Protein AF-F4QDK4-F1 (afdb_monomer_lite)

Organism: Cavenderia fasciculata (NCBI:txid261658)

pLDDT: mean 79.81, std 13.5, range [48.03, 94.31]

Foldseek 3Di:
DDDPVVVVVVVVVVVVCVVVVCPPLNVLVPVQPDPDPPHHDPVSVVVNVVVVVD

Structure (mmCIF, N/CA/C/O backbone):
data_AF-F4QDK4-F1
#
_entry.id   AF-F4QDK4-F1
#
loop_
_atom_site.group_PDB
_atom_site.id
_atom_site.type_symbol
_atom_site.label_atom_id
_atom_site.label_alt_id
_atom_site.label_comp_id
_atom_site.label_asym_id
_atom_site.label_entity_id
_atom_site.label_seq_id
_atom_site.pdbx_PDB_ins_code
_atom_site.Cartn_x
_atom_site.Cartn_y
_atom_site.Cartn_z
_atom_site.occupancy
_atom_site.B_iso_or_equiv
_atom_site.auth_seq_id
_atom_site.auth_comp_id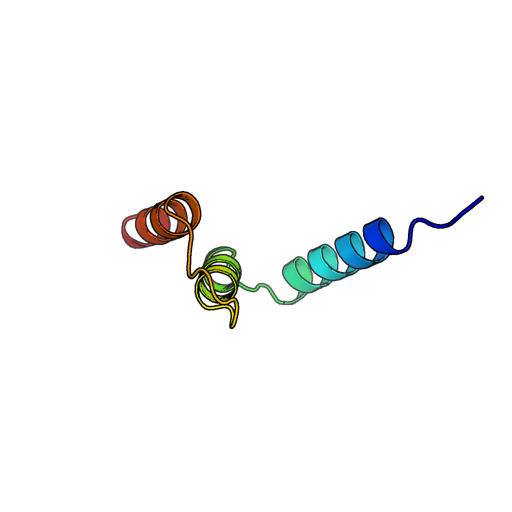
_atom_site.auth_asym_id
_atom_site.auth_atom_id
_atom_site.pdbx_PDB_model_num
ATOM 1 N N . MET A 1 1 ? -4.375 -14.369 -36.364 1.00 48.03 1 MET A N 1
ATOM 2 C CA . MET A 1 1 ? -5.084 -14.033 -35.112 1.00 48.03 1 MET A CA 1
ATOM 3 C C . MET A 1 1 ? -4.078 -14.115 -33.978 1.00 48.03 1 MET A C 1
ATOM 5 O O . MET A 1 1 ? -3.701 -15.210 -33.585 1.00 48.03 1 MET A O 1
ATOM 9 N N . SER A 1 2 ? -3.543 -12.974 -33.546 1.00 63.12 2 SER A N 1
ATOM 10 C CA . SER A 1 2 ? -2.539 -12.913 -32.481 1.00 63.12 2 SER A CA 1
ATOM 11 C C . SER A 1 2 ? -3.259 -13.071 -31.150 1.00 63.12 2 SER A C 1
ATOM 13 O O . SER A 1 2 ? -4.056 -12.211 -30.778 1.00 63.12 2 SER A O 1
ATOM 15 N N . ILE A 1 3 ? -3.026 -14.174 -30.445 1.00 69.38 3 ILE A N 1
ATOM 16 C CA . ILE A 1 3 ? -3.526 -14.310 -29.078 1.00 69.38 3 ILE A CA 1
ATOM 17 C C . ILE A 1 3 ? -2.805 -13.248 -28.246 1.00 69.38 3 ILE A C 1
ATOM 19 O O . ILE A 1 3 ? -1.577 -13.235 -28.167 1.00 69.38 3 ILE A O 1
ATOM 23 N N . ASN A 1 4 ? -3.572 -12.326 -27.668 1.00 79.31 4 ASN A N 1
ATOM 24 C CA . ASN A 1 4 ? -3.044 -11.274 -26.815 1.00 79.31 4 ASN A CA 1
ATOM 25 C C . ASN A 1 4 ? -2.583 -11.905 -25.489 1.00 79.31 4 ASN A C 1
ATOM 27 O O . ASN A 1 4 ? -3.376 -12.141 -24.578 1.00 79.31 4 ASN A O 1
ATOM 31 N N . ILE A 1 5 ? -1.295 -12.246 -25.419 1.00 83.38 5 ILE A N 1
ATOM 32 C CA . ILE A 1 5 ? -0.662 -12.908 -24.270 1.00 83.38 5 ILE A CA 1
ATOM 33 C C . ILE A 1 5 ? -0.836 -12.097 -22.975 1.00 83.38 5 ILE A C 1
ATOM 35 O O . ILE A 1 5 ? -0.938 -12.691 -21.902 1.00 83.38 5 ILE A O 1
ATOM 39 N N . ASP A 1 6 ? -0.935 -10.770 -23.053 1.00 82.12 6 ASP A N 1
ATOM 40 C CA . ASP A 1 6 ? -1.110 -9.905 -21.880 1.00 82.12 6 ASP A CA 1
ATOM 41 C C . ASP A 1 6 ? -2.534 -9.970 -21.320 1.00 82.12 6 ASP A C 1
ATOM 43 O O . ASP A 1 6 ? -2.729 -10.041 -20.102 1.00 82.12 6 ASP A O 1
ATOM 47 N N . ALA A 1 7 ? -3.535 -10.058 -22.196 1.00 78.00 7 ALA A N 1
ATOM 48 C CA . ALA A 1 7 ? -4.912 -10.332 -21.814 1.00 78.00 7 ALA A CA 1
ATOM 49 C C . ALA A 1 7 ? -5.023 -11.718 -21.163 1.00 78.00 7 ALA A C 1
ATOM 51 O O . ALA A 1 7 ? -5.628 -11.848 -20.099 1.00 78.00 7 ALA A O 1
ATOM 52 N N . VAL A 1 8 ? -4.367 -12.736 -21.732 1.00 83.56 8 VAL A N 1
ATOM 53 C CA . VAL A 1 8 ? -4.340 -14.095 -21.164 1.00 83.56 8 VAL A CA 1
ATOM 54 C C . VAL A 1 8 ? -3.675 -14.110 -19.783 1.00 83.56 8 VAL A C 1
ATOM 56 O O . VAL A 1 8 ? -4.239 -14.660 -18.838 1.00 83.56 8 VAL A O 1
ATOM 59 N N . LYS A 1 9 ? -2.524 -13.448 -19.614 1.00 78.94 9 LYS A N 1
ATOM 60 C CA . LYS A 1 9 ? -1.855 -13.305 -18.306 1.00 78.94 9 LYS A CA 1
ATOM 61 C C . LYS A 1 9 ? -2.744 -12.599 -17.283 1.00 78.94 9 LYS A C 1
ATOM 63 O O . LYS A 1 9 ? -2.820 -13.033 -16.134 1.00 78.94 9 LYS A O 1
ATOM 68 N N . THR A 1 10 ? -3.444 -11.547 -17.702 1.00 77.88 10 THR A N 1
ATOM 69 C CA . THR A 1 10 ? -4.371 -10.794 -16.845 1.00 77.88 10 THR A CA 1
ATOM 70 C C . THR A 1 10 ? -5.544 -11.663 -16.394 1.00 77.88 10 THR A C 1
ATOM 72 O O . THR A 1 10 ? -5.896 -11.654 -15.214 1.00 77.88 10 THR A O 1
ATOM 75 N N . TYR A 1 11 ? -6.118 -12.458 -17.301 1.00 76.94 11 TYR A N 1
ATOM 76 C CA . TYR A 1 11 ? -7.198 -13.396 -16.986 1.00 76.94 11 TYR A CA 1
ATOM 77 C C . TYR A 1 11 ? -6.748 -14.506 -16.034 1.00 76.94 11 TYR A C 1
ATOM 79 O O . TYR A 1 11 ? -7.454 -14.808 -15.075 1.00 76.94 11 TYR A O 1
ATOM 87 N N 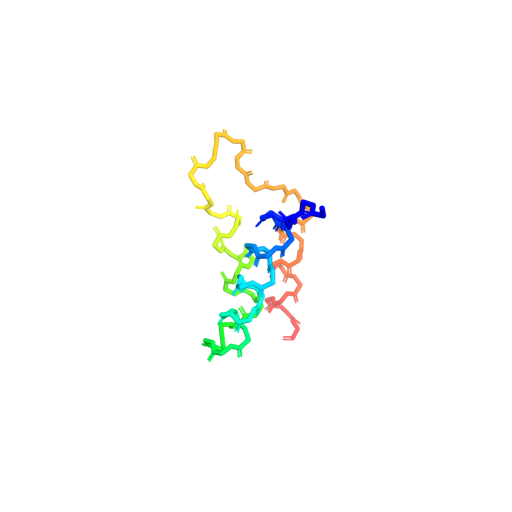. ILE A 1 12 ? -5.551 -15.063 -16.240 1.00 77.06 12 ILE A N 1
ATOM 88 C CA . ILE A 1 12 ? -4.984 -16.078 -15.342 1.00 77.06 12 ILE A CA 1
ATOM 89 C C . ILE A 1 12 ? -4.727 -15.493 -13.946 1.00 77.06 12 ILE A C 1
ATOM 91 O O . ILE A 1 12 ? -5.028 -16.154 -12.954 1.00 77.06 12 ILE A O 1
ATOM 95 N N . LYS A 1 13 ? -4.213 -14.258 -13.846 1.00 70.44 13 LYS A N 1
ATOM 96 C CA . LYS A 1 13 ? -4.004 -13.578 -12.555 1.00 70.44 13 LYS A CA 1
ATOM 97 C C . LYS A 1 13 ? -5.332 -13.391 -11.815 1.00 70.44 13 LYS A C 1
ATOM 99 O O . LYS A 1 13 ? -5.451 -13.819 -10.675 1.00 70.44 13 LYS A O 1
ATOM 104 N N . LYS A 1 14 ? -6.353 -12.861 -12.499 1.00 63.12 14 LYS A N 1
ATOM 105 C CA . LYS A 1 14 ? -7.701 -12.685 -11.930 1.00 63.12 14 LYS A CA 1
ATOM 106 C C . LYS A 1 14 ? -8.340 -14.009 -11.496 1.00 63.12 14 LYS A C 1
ATOM 108 O O . LYS A 1 14 ? -8.972 -14.058 -10.449 1.00 63.12 14 LYS A O 1
ATOM 113 N N . GLY A 1 15 ? -8.159 -15.078 -12.275 1.00 65.06 15 GLY A N 1
ATOM 114 C CA . GLY A 1 15 ? -8.671 -16.408 -11.938 1.00 65.06 15 GLY A CA 1
ATOM 115 C C . GLY A 1 15 ? -7.991 -17.017 -10.710 1.00 65.06 15 GLY A C 1
ATOM 116 O O . GLY A 1 15 ? -8.664 -17.593 -9.862 1.00 65.06 15 GLY A O 1
ATOM 117 N N . LYS A 1 16 ? -6.671 -16.846 -10.569 1.00 57.47 16 LYS A N 1
ATOM 118 C CA . LYS A 1 16 ? -5.936 -17.281 -9.370 1.00 57.47 16 LYS A CA 1
ATOM 119 C C . LYS A 1 16 ? -6.342 -16.492 -8.127 1.00 57.47 16 LYS A C 1
ATOM 121 O O . LYS A 1 16 ? -6.544 -17.111 -7.089 1.00 57.47 16 LYS A O 1
ATOM 126 N N . ASP A 1 17 ? -6.518 -15.175 -8.246 1.00 54.22 17 ASP A N 1
ATOM 127 C CA . ASP A 1 17 ? -6.973 -14.311 -7.145 1.00 54.22 17 ASP A CA 1
ATOM 128 C C . ASP A 1 17 ? -8.361 -14.750 -6.624 1.00 54.22 17 ASP A C 1
ATOM 130 O O . ASP A 1 17 ? -8.586 -14.782 -5.417 1.00 54.22 17 ASP A O 1
ATOM 134 N N . ALA A 1 18 ? -9.269 -15.164 -7.519 1.00 58.81 18 ALA A N 1
ATOM 135 C CA . ALA A 1 18 ? -10.597 -15.666 -7.152 1.00 58.81 18 ALA A CA 1
ATOM 136 C C . ALA A 1 18 ? -10.570 -17.058 -6.485 1.00 58.81 18 ALA A C 1
ATOM 138 O O . ALA A 1 18 ? -11.390 -17.337 -5.615 1.00 58.81 18 ALA A O 1
ATOM 139 N N . VAL A 1 19 ? -9.634 -17.933 -6.878 1.00 52.81 19 VAL A N 1
ATOM 140 C CA . VAL A 1 19 ? -9.483 -19.291 -6.312 1.00 52.81 19 VAL A CA 1
ATOM 141 C C . VAL A 1 19 ? -8.762 -19.273 -4.965 1.00 52.81 19 VAL A C 1
ATOM 143 O O . VAL A 1 19 ? -9.067 -20.082 -4.094 1.00 52.81 19 VAL A O 1
ATOM 146 N N . LEU A 1 20 ? -7.811 -18.355 -4.777 1.00 58.06 20 LEU A N 1
ATOM 147 C CA . LEU A 1 20 ? -7.032 -18.248 -3.542 1.00 58.06 20 LEU A CA 1
ATOM 148 C C . LEU A 1 20 ? -7.823 -17.642 -2.376 1.00 58.06 20 LEU A C 1
ATOM 150 O O . LEU A 1 20 ? -7.328 -17.666 -1.253 1.00 58.06 20 LEU A O 1
ATOM 154 N N . ASN A 1 21 ? -9.022 -17.102 -2.630 1.00 55.62 21 ASN A N 1
ATOM 155 C CA . ASN A 1 21 ? -9.812 -16.343 -1.658 1.00 55.62 21 ASN A CA 1
ATOM 156 C C . ASN A 1 21 ? -8.965 -15.279 -0.934 1.00 55.62 21 ASN A C 1
ATOM 158 O O . ASN A 1 21 ? -9.224 -14.958 0.223 1.00 55.62 21 ASN A O 1
ATOM 162 N N . THR A 1 22 ? -7.920 -14.774 -1.606 1.00 53.66 22 THR A N 1
ATOM 163 C CA . THR A 1 22 ? -7.054 -13.718 -1.091 1.00 53.66 22 THR A CA 1
ATOM 164 C C . THR A 1 22 ? -7.941 -12.491 -0.938 1.00 53.66 22 THR A C 1
ATOM 166 O O . THR A 1 22 ? -8.435 -11.989 -1.955 1.00 53.66 22 THR A O 1
ATOM 169 N N . PRO A 1 23 ? -8.188 -12.020 0.296 1.00 75.62 23 PRO A N 1
ATOM 170 C CA . PRO A 1 23 ? -8.987 -10.834 0.531 1.00 75.62 23 PRO A CA 1
ATOM 171 C C . PRO A 1 23 ? -8.481 -9.706 -0.362 1.00 75.62 23 PRO A C 1
ATOM 173 O O . PRO A 1 23 ? -7.273 -9.500 -0.482 1.00 75.62 23 PRO A O 1
ATOM 176 N N . GLU A 1 24 ? -9.386 -8.965 -1.001 1.00 81.94 24 GLU A N 1
ATOM 177 C CA . GLU A 1 24 ? -9.018 -7.869 -1.908 1.00 81.94 24 GLU A CA 1
ATOM 178 C C . GLU A 1 24 ? -7.991 -6.919 -1.261 1.00 81.94 24 GLU A C 1
ATOM 180 O O . GLU A 1 24 ? -7.072 -6.431 -1.923 1.00 81.94 24 GLU A O 1
ATOM 185 N N . ILE A 1 25 ? -8.100 -6.738 0.060 1.00 86.31 25 ILE A N 1
ATOM 186 C CA . ILE A 1 25 ? -7.175 -5.960 0.878 1.00 86.31 25 ILE A CA 1
ATOM 187 C C . ILE A 1 25 ? -5.743 -6.519 0.897 1.00 86.31 25 ILE A C 1
ATOM 189 O O . ILE A 1 25 ? -4.802 -5.738 0.782 1.00 86.31 25 ILE A O 1
ATOM 193 N N . GLU A 1 26 ? -5.538 -7.837 0.947 1.00 87.69 26 GLU A N 1
ATOM 194 C CA . GLU A 1 26 ? -4.197 -8.440 0.909 1.00 87.69 26 GLU A CA 1
ATOM 195 C C . GLU A 1 26 ? -3.498 -8.156 -0.421 1.00 87.69 26 GLU A C 1
ATOM 197 O O . GLU A 1 26 ? -2.302 -7.855 -0.451 1.00 87.69 26 GLU A O 1
ATOM 202 N N . ARG A 1 27 ? -4.245 -8.172 -1.532 1.00 87.75 27 ARG A N 1
ATOM 203 C CA . ARG A 1 27 ? -3.692 -7.803 -2.839 1.00 87.75 27 ARG A CA 1
ATOM 204 C C . ARG A 1 27 ? -3.288 -6.330 -2.875 1.00 87.75 27 ARG A C 1
ATOM 206 O O . ARG A 1 27 ? -2.206 -6.015 -3.360 1.00 87.75 27 ARG A O 1
ATOM 213 N N . LYS A 1 28 ? -4.121 -5.440 -2.324 1.00 89.44 28 LYS A N 1
ATOM 214 C CA . LYS A 1 28 ? -3.814 -4.002 -2.245 1.00 89.44 28 LYS A CA 1
ATOM 215 C C . LYS A 1 28 ? -2.582 -3.728 -1.389 1.00 89.44 28 LYS A C 1
ATOM 217 O O . LYS A 1 28 ? -1.727 -2.954 -1.804 1.00 89.44 28 LYS A O 1
ATOM 222 N N . VAL A 1 29 ? -2.455 -4.396 -0.241 1.00 91.62 29 VAL A N 1
ATOM 223 C CA . VAL A 1 29 ? -1.272 -4.289 0.627 1.00 91.62 29 VAL A CA 1
ATOM 224 C C . VAL A 1 29 ? -0.025 -4.806 -0.090 1.00 91.62 29 VAL A C 1
ATOM 226 O O . VAL A 1 29 ? 1.015 -4.152 -0.050 1.00 91.62 29 VAL A O 1
ATOM 229 N N . LYS A 1 30 ? -0.121 -5.932 -0.803 1.00 91.06 30 LYS A N 1
ATOM 230 C CA . LYS A 1 30 ? 0.996 -6.479 -1.585 1.00 91.06 30 LYS A CA 1
ATOM 231 C C . LYS A 1 30 ? 1.447 -5.537 -2.703 1.00 91.06 30 LYS A C 1
ATOM 233 O O . LYS A 1 30 ? 2.644 -5.356 -2.893 1.00 91.06 30 LYS A O 1
ATOM 238 N N . ASP A 1 31 ? 0.505 -4.921 -3.413 1.00 90.25 31 ASP A N 1
ATOM 239 C CA . ASP A 1 31 ? 0.815 -3.954 -4.470 1.00 90.25 31 ASP A CA 1
ATOM 240 C C . ASP A 1 31 ? 1.383 -2.641 -3.891 1.00 90.25 31 ASP A C 1
ATOM 242 O O . ASP A 1 31 ? 2.268 -2.039 -4.490 1.00 90.25 31 ASP A O 1
ATOM 246 N N . ALA A 1 32 ? 0.923 -2.205 -2.712 1.00 91.62 32 ALA A N 1
ATOM 247 C CA . ALA A 1 32 ? 1.439 -1.022 -2.013 1.00 91.62 32 ALA A CA 1
ATOM 248 C C . ALA A 1 32 ? 2.826 -1.238 -1.370 1.00 91.62 32 ALA A C 1
ATOM 250 O O . ALA A 1 32 ? 3.531 -0.272 -1.082 1.00 91.62 32 ALA A O 1
ATOM 251 N N . THR A 1 33 ? 3.218 -2.494 -1.144 1.00 93.06 33 THR A N 1
ATOM 252 C CA . THR A 1 33 ? 4.514 -2.899 -0.566 1.00 93.06 33 THR A CA 1
ATOM 253 C C . THR A 1 33 ? 5.431 -3.548 -1.604 1.00 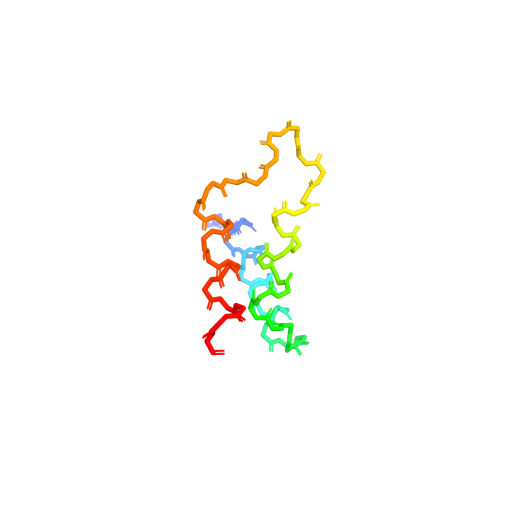93.06 33 THR A C 1
ATOM 255 O O . THR A 1 33 ? 6.333 -4.316 -1.261 1.00 93.06 33 THR A O 1
ATOM 258 N N . SER A 1 34 ? 5.203 -3.256 -2.888 1.00 90.44 34 SER A N 1
ATOM 259 C CA . SER A 1 34 ? 6.053 -3.748 -3.967 1.00 90.44 34 SER A CA 1
ATOM 260 C C . SER A 1 34 ? 7.493 -3.241 -3.819 1.00 90.44 34 SER A C 1
ATOM 262 O O . SER A 1 34 ? 7.766 -2.221 -3.188 1.00 90.44 34 SER A O 1
ATOM 264 N N . ASN A 1 35 ? 8.438 -3.946 -4.445 1.00 92.19 35 ASN A N 1
ATOM 265 C CA . ASN A 1 35 ? 9.852 -3.554 -4.466 1.00 92.19 35 ASN A CA 1
ATOM 266 C C . ASN A 1 35 ? 10.154 -2.468 -5.521 1.00 92.19 35 ASN A C 1
ATOM 268 O O . ASN A 1 35 ? 11.276 -2.363 -6.023 1.00 92.19 35 ASN A O 1
ATOM 272 N N . ASP A 1 36 ? 9.139 -1.702 -5.916 1.00 90.25 36 ASP A N 1
ATOM 273 C CA . ASP A 1 36 ? 9.286 -0.626 -6.883 1.00 90.25 36 ASP A CA 1
ATOM 274 C C . ASP A 1 36 ? 9.902 0.616 -6.220 1.00 90.25 36 ASP A C 1
ATOM 276 O O . ASP A 1 36 ? 9.653 0.924 -5.055 1.00 90.25 36 ASP A O 1
ATOM 280 N N . LYS A 1 37 ? 10.698 1.386 -6.974 1.00 89.25 37 LYS A N 1
ATOM 281 C CA . LYS A 1 37 ? 11.480 2.513 -6.420 1.00 89.25 37 LYS A CA 1
ATOM 282 C C . LYS A 1 37 ? 10.643 3.718 -5.963 1.00 89.25 37 LYS A C 1
ATOM 284 O O . LYS A 1 37 ? 11.200 4.636 -5.369 1.00 89.25 37 LYS A O 1
ATOM 289 N N . TRP A 1 38 ? 9.354 3.764 -6.294 1.00 86.50 38 TRP A N 1
ATOM 290 C CA . TRP A 1 38 ? 8.492 4.946 -6.141 1.00 86.50 38 TRP A CA 1
ATOM 291 C C . TRP A 1 38 ? 7.480 4.860 -4.987 1.00 86.50 38 TRP A C 1
ATOM 293 O O . TRP A 1 38 ? 6.774 5.835 -4.746 1.00 86.50 38 TRP A O 1
ATOM 303 N N . GLY A 1 39 ? 7.440 3.752 -4.239 1.00 91.19 39 GLY A N 1
ATOM 304 C CA . GLY A 1 39 ? 6.530 3.579 -3.101 1.00 91.19 39 GLY A CA 1
ATOM 305 C C . GLY A 1 39 ? 5.038 3.562 -3.480 1.00 91.19 39 GLY A C 1
ATOM 306 O O . GLY A 1 39 ? 4.685 3.629 -4.663 1.00 91.19 39 GLY A O 1
ATOM 307 N N . PRO A 1 40 ? 4.136 3.451 -2.488 1.00 94.25 40 PRO A N 1
ATOM 308 C CA . PRO A 1 40 ? 2.702 3.4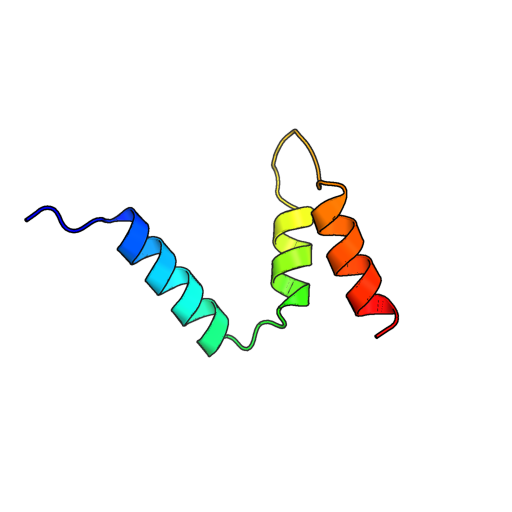15 -2.738 1.00 94.25 40 PRO A CA 1
ATOM 309 C C . PRO A 1 40 ? 2.150 4.793 -3.111 1.00 94.25 40 PRO A C 1
ATOM 311 O O . PRO A 1 40 ? 2.526 5.826 -2.557 1.00 94.25 40 PRO A O 1
ATOM 314 N N . THR A 1 41 ? 1.179 4.802 -4.017 1.00 93.75 41 THR A N 1
ATOM 315 C CA . THR A 1 41 ? 0.423 6.005 -4.378 1.00 93.75 41 THR A CA 1
ATOM 316 C C . THR A 1 41 ? -0.589 6.384 -3.290 1.00 93.75 41 THR A C 1
ATOM 318 O O . THR A 1 41 ? -1.066 5.539 -2.527 1.00 93.75 41 THR A O 1
ATOM 321 N N . GLY A 1 42 ? -0.993 7.659 -3.255 1.00 94.00 42 GLY A N 1
ATOM 322 C CA . GLY A 1 42 ? -2.019 8.137 -2.319 1.00 94.00 42 GLY A CA 1
ATOM 323 C C . GLY A 1 42 ? -3.362 7.406 -2.459 1.00 94.00 42 GLY A C 1
ATOM 324 O O . GLY A 1 42 ? -4.001 7.100 -1.455 1.00 94.00 42 GLY A O 1
ATOM 325 N N . THR A 1 43 ? -3.759 7.052 -3.687 1.00 94.31 43 THR A N 1
ATOM 326 C CA . THR A 1 43 ? -4.980 6.274 -3.951 1.00 94.31 43 THR A CA 1
ATOM 327 C C . THR A 1 43 ? -4.906 4.879 -3.332 1.00 94.31 43 THR A C 1
ATOM 329 O O . THR A 1 43 ? -5.840 4.474 -2.644 1.00 94.31 43 THR A O 1
ATOM 332 N N . GLN A 1 44 ? -3.778 4.173 -3.496 1.00 92.12 44 GLN A N 1
ATOM 333 C CA . GLN A 1 44 ? -3.579 2.844 -2.900 1.00 92.12 44 GLN A CA 1
ATOM 334 C C . GLN A 1 44 ? -3.710 2.888 -1.371 1.00 92.12 44 GLN A C 1
ATOM 336 O O . GLN A 1 44 ? -4.428 2.077 -0.788 1.00 92.12 44 GLN A O 1
ATOM 341 N N . MET A 1 45 ? -3.084 3.872 -0.718 1.00 94.00 45 MET A N 1
ATOM 342 C CA . MET A 1 45 ? -3.170 4.016 0.740 1.00 94.00 45 MET A CA 1
ATOM 343 C C . MET A 1 45 ? -4.571 4.425 1.205 1.00 94.00 45 MET A C 1
ATOM 345 O O . MET A 1 45 ? -5.027 3.962 2.251 1.00 94.00 45 MET A O 1
ATOM 349 N N . GLN A 1 46 ? -5.294 5.239 0.427 1.00 93.00 46 GLN A N 1
ATOM 350 C CA . GLN A 1 46 ? -6.670 5.601 0.761 1.00 93.00 46 GLN A CA 1
ATOM 351 C C . GLN A 1 46 ? -7.591 4.374 0.731 1.00 93.00 46 GLN A C 1
ATOM 353 O O . GLN A 1 46 ? -8.395 4.196 1.645 1.00 93.00 46 GLN A O 1
ATOM 358 N N . GLU A 1 47 ? -7.458 3.502 -0.266 1.00 89.06 47 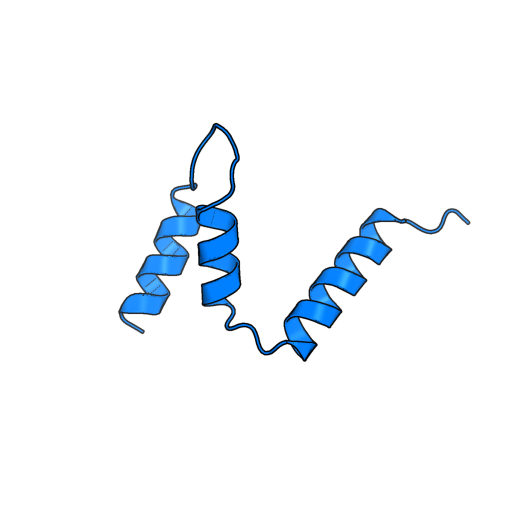GLU A N 1
ATOM 359 C CA . GLU A 1 47 ? -8.238 2.263 -0.342 1.00 89.06 47 GLU A CA 1
ATOM 360 C C . GLU A 1 47 ? -7.929 1.302 0.812 1.00 89.06 47 GLU A C 1
ATOM 362 O O . GLU A 1 47 ? -8.852 0.715 1.375 1.00 89.06 47 GLU A O 1
ATOM 367 N N . ILE A 1 48 ? -6.658 1.189 1.210 1.00 90.19 48 ILE A N 1
ATOM 368 C CA . ILE A 1 48 ? -6.247 0.383 2.371 1.00 90.19 48 ILE A CA 1
ATOM 369 C C . ILE A 1 48 ? -6.814 0.971 3.671 1.00 90.19 48 ILE A C 1
ATOM 371 O O . ILE A 1 48 ? -7.344 0.238 4.506 1.00 90.19 48 ILE A O 1
ATOM 375 N N . SER A 1 49 ? -6.763 2.298 3.831 1.00 89.62 49 SER A N 1
ATOM 376 C CA . SER A 1 49 ? -7.310 2.960 5.020 1.00 89.62 49 SER A CA 1
ATOM 377 C C . SER A 1 49 ? -8.817 2.741 5.156 1.00 89.62 49 SER A C 1
ATOM 379 O O . SER A 1 49 ? -9.275 2.418 6.245 1.00 89.62 49 SER A O 1
ATOM 381 N N . ARG A 1 50 ? -9.577 2.827 4.051 1.00 86.75 50 ARG A N 1
ATOM 382 C CA . ARG A 1 50 ? -11.029 2.574 4.023 1.00 86.75 50 ARG A CA 1
ATOM 383 C C . ARG A 1 50 ? -11.382 1.181 4.528 1.00 86.75 50 ARG A C 1
ATOM 385 O O . ARG A 1 50 ? -12.351 1.048 5.259 1.00 86.75 50 ARG A O 1
ATOM 392 N N . ALA A 1 51 ? -10.574 0.181 4.185 1.00 83.81 51 ALA A N 1
ATOM 393 C CA . ALA A 1 51 ? -10.766 -1.189 4.651 1.00 83.81 51 ALA A CA 1
ATOM 394 C C . ALA A 1 51 ? -10.461 -1.384 6.151 1.00 83.81 51 ALA A C 1
ATOM 396 O O . ALA A 1 51 ? -10.783 -2.428 6.704 1.00 83.81 51 ALA A O 1
ATOM 397 N N . SER A 1 52 ? -9.813 -0.416 6.812 1.00 81.69 52 SER A N 1
ATOM 398 C CA . SER A 1 52 ? -9.434 -0.518 8.230 1.00 81.69 52 SER A CA 1
ATOM 399 C C . SER A 1 52 ? -10.514 -0.011 9.193 1.00 81.69 52 SER A C 1
ATOM 401 O O . SER A 1 52 ? -10.432 -0.284 10.386 1.00 81.69 52 SER A O 1
ATOM 403 N N . TYR A 1 53 ? -11.498 0.749 8.703 1.00 80.81 53 TYR A N 1
ATOM 404 C CA . TYR A 1 53 ? -12.609 1.289 9.504 1.00 80.81 53 TYR A CA 1
ATOM 405 C C . TYR A 1 53 ? -13.995 0.944 8.935 1.00 80.81 53 TYR A C 1
ATOM 407 O O . TYR A 1 53 ? -14.996 1.515 9.370 1.00 80.81 53 TYR A O 1
ATOM 415 N N . SER A 1 54 ? -14.037 0.047 7.949 1.00 59.25 54 SER A N 1
ATOM 416 C CA . SER A 1 54 ? -15.251 -0.536 7.367 1.00 59.25 54 SER A CA 1
ATOM 417 C C . SER A 1 54 ? -15.735 -1.755 8.1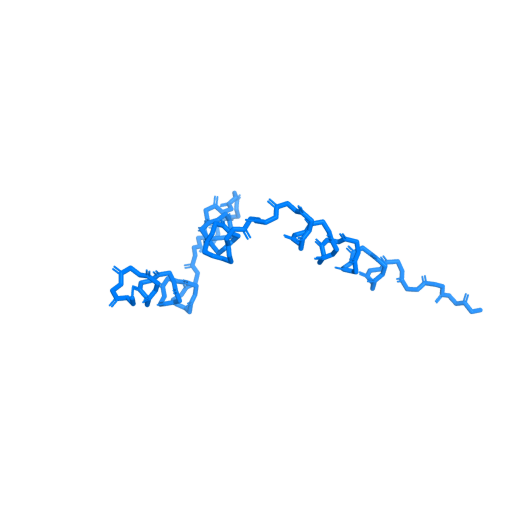34 1.00 59.25 54 SER A C 1
ATOM 419 O O . SER A 1 54 ? -14.854 -2.550 8.534 1.00 59.25 54 SER A O 1
#

InterPro domains:
  IPR008942 ENTH/VHS [G3DSA:1.25.40.90] (3-54)
  IPR008942 ENTH/VHS [SSF48464] (6-54)
  IPR013809 ENTH domain [PF01417] (24-54)
  IPR013809 ENTH domain [PS50942] (17-54)

Sequence (54 aa):
MSINIDAVKTYIKKGKDAVLNTPEIERKVKDATSNDKWGPTGTQMQEISRASYS

Radius of gyration: 14.15 Å; chains: 1; bounding box: 27×27×45 Å

Secondary structure (DSSP, 8-state):
----HHHHHHHHHHHHHHHTT--HHHHHHHHHT-S-TT---HHHHHHHHHTT--